Protein AF-A0AAN4W217-F1 (afdb_monomer_lite)

Radius of gyration: 18.65 Å; chains: 1; bounding box: 40×23×52 Å

Structure (mmCIF, N/CA/C/O backbone):
data_AF-A0AAN4W217-F1
#
_entry.id   AF-A0AAN4W217-F1
#
loop_
_atom_site.group_PDB
_atom_site.id
_atom_site.type_symbol
_atom_site.label_atom_id
_atom_site.label_alt_id
_atom_site.label_comp_id
_atom_site.label_asym_id
_atom_site.label_entity_id
_atom_site.label_seq_id
_atom_site.pdbx_PDB_ins_code
_atom_site.Cartn_x
_atom_site.Cartn_y
_atom_site.Cartn_z
_atom_site.occupancy
_atom_site.B_iso_or_equiv
_atom_site.auth_seq_id
_atom_site.auth_comp_id
_atom_site.auth_asym_id
_atom_site.auth_atom_id
_atom_site.pdbx_PDB_model_num
ATOM 1 N N . MET A 1 1 ? -9.077 11.132 24.573 1.00 48.69 1 MET A N 1
ATOM 2 C CA . MET A 1 1 ? -10.196 10.255 24.169 1.00 48.69 1 MET A CA 1
ATOM 3 C C . MET A 1 1 ? -10.953 10.961 23.058 1.00 48.69 1 MET A C 1
ATOM 5 O O . MET A 1 1 ? -10.995 12.185 23.093 1.00 48.69 1 MET A O 1
ATOM 9 N N . SER A 1 2 ? -11.462 10.245 22.054 1.00 48.19 2 SER A N 1
ATOM 10 C CA . SER A 1 2 ? -12.440 10.826 21.124 1.00 48.19 2 SER A CA 1
ATOM 11 C C . SER A 1 2 ? -13.697 11.147 21.938 1.00 48.19 2 SER A C 1
ATOM 13 O O . SER A 1 2 ? -14.238 10.273 22.602 1.00 48.19 2 SER A O 1
ATOM 15 N N . TYR A 1 3 ? -14.087 12.420 21.996 1.00 52.19 3 TYR A N 1
ATOM 16 C CA . TYR A 1 3 ? -15.161 12.908 22.875 1.00 52.19 3 TYR A CA 1
ATOM 17 C C . TYR A 1 3 ? -16.565 12.704 22.285 1.00 52.19 3 TYR A C 1
ATOM 19 O O . TYR A 1 3 ? -17.532 13.222 22.836 1.00 52.19 3 TYR A O 1
ATOM 27 N N . LEU A 1 4 ? -16.683 12.005 21.148 1.00 60.50 4 LEU A N 1
ATOM 28 C CA . LEU A 1 4 ? -17.959 11.879 20.448 1.00 60.50 4 LEU A CA 1
ATOM 29 C C . LEU A 1 4 ? -18.797 10.670 20.886 1.00 60.50 4 LEU A C 1
ATOM 31 O O . LEU A 1 4 ? -19.993 10.711 20.624 1.00 60.50 4 LEU A O 1
ATOM 35 N N . ASN A 1 5 ? -18.224 9.642 21.537 1.00 65.62 5 ASN A N 1
ATOM 36 C CA . ASN A 1 5 ? -18.921 8.388 21.894 1.00 65.62 5 ASN A CA 1
ATOM 37 C C . ASN A 1 5 ? -19.827 7.875 20.758 1.00 65.62 5 ASN A C 1
ATOM 39 O O . ASN A 1 5 ? -20.953 7.437 20.988 1.00 65.62 5 ASN A O 1
ATOM 43 N N . ASP A 1 6 ? -19.354 7.985 19.512 1.00 76.69 6 ASP A N 1
ATOM 44 C CA . ASP A 1 6 ? -20.195 7.747 18.349 1.00 76.69 6 ASP A CA 1
ATOM 45 C C . ASP A 1 6 ? -19.561 6.775 17.343 1.00 76.69 6 ASP A C 1
ATOM 47 O O . ASP A 1 6 ? -18.452 7.035 16.853 1.00 76.69 6 ASP A O 1
ATOM 51 N N . PRO A 1 7 ? -20.261 5.688 16.956 1.00 78.25 7 PRO A N 1
ATOM 52 C CA . PRO A 1 7 ? -19.773 4.724 15.970 1.00 78.25 7 PRO A CA 1
ATOM 53 C C . PRO A 1 7 ? -19.405 5.327 14.601 1.00 78.25 7 PRO A C 1
ATOM 55 O O . PRO A 1 7 ? -18.633 4.712 13.862 1.00 78.25 7 PRO A O 1
ATOM 58 N N . ARG A 1 8 ? -19.863 6.538 14.235 1.00 83.06 8 ARG A N 1
ATOM 59 C CA . ARG A 1 8 ? -19.400 7.206 12.987 1.00 83.06 8 ARG A CA 1
ATOM 60 C C . ARG A 1 8 ? -17.889 7.449 12.945 1.00 83.06 8 ARG A C 1
ATOM 62 O O . ARG A 1 8 ? -17.328 7.486 11.848 1.00 83.06 8 ARG A O 1
ATOM 69 N N . VAL A 1 9 ? -17.212 7.580 14.088 1.00 83.38 9 VAL A N 1
ATOM 70 C CA . VAL A 1 9 ? -15.747 7.763 14.134 1.00 83.38 9 VAL A CA 1
ATOM 71 C C . VAL A 1 9 ? -15.025 6.505 13.630 1.00 83.38 9 VAL A C 1
ATOM 73 O O . VAL A 1 9 ? -14.030 6.594 12.900 1.00 83.38 9 VAL A O 1
ATOM 76 N N . PHE A 1 10 ? -15.576 5.324 13.924 1.00 84.81 10 PHE A N 1
ATOM 77 C CA . PHE A 1 10 ? -15.072 4.057 13.399 1.00 84.81 10 PHE A CA 1
ATOM 78 C C . PHE A 1 10 ? -15.219 3.984 11.869 1.00 84.81 10 PHE A C 1
ATOM 80 O O . PHE A 1 10 ? -14.233 3.763 1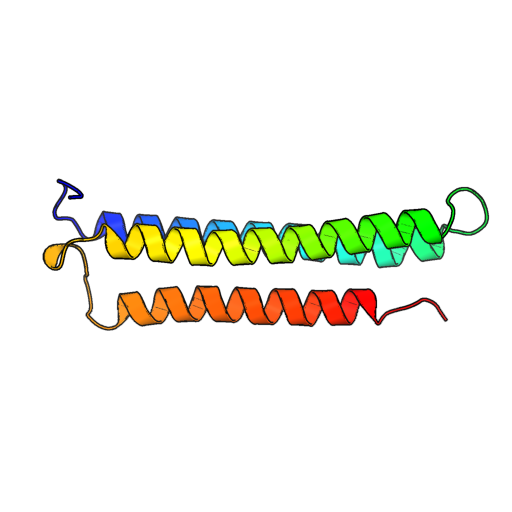1.166 1.00 84.81 10 PHE A O 1
ATOM 87 N N . PHE A 1 11 ? -16.410 4.273 11.335 1.00 85.50 11 P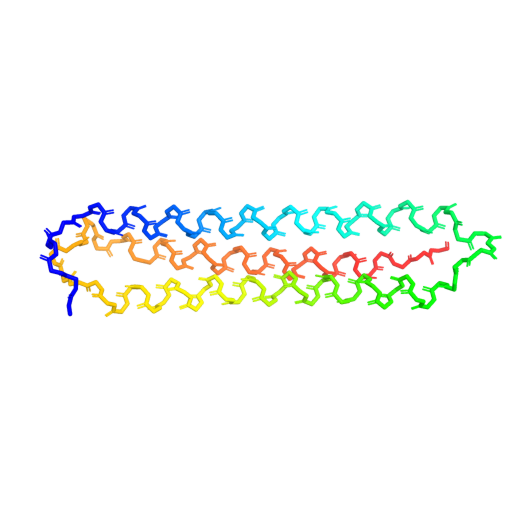HE A N 1
ATOM 88 C CA . PHE A 1 11 ? -16.653 4.282 9.883 1.00 85.50 11 PHE A CA 1
ATOM 89 C C . PHE A 1 11 ? -15.861 5.368 9.138 1.00 85.50 11 PHE A C 1
ATOM 91 O O . PHE A 1 11 ? -15.524 5.222 7.962 1.00 85.50 11 PHE A O 1
ATOM 98 N N . ALA A 1 12 ? -15.537 6.482 9.797 1.00 89.31 12 ALA A N 1
ATOM 99 C CA . ALA A 1 12 ? -14.615 7.468 9.243 1.00 89.31 12 ALA A CA 1
ATOM 100 C C . ALA A 1 12 ? -13.207 6.878 9.078 1.00 89.31 12 ALA A C 1
ATOM 102 O O . ALA A 1 12 ? -12.613 7.019 8.010 1.00 89.31 12 ALA A O 1
ATOM 103 N N . THR A 1 13 ? -12.713 6.157 10.089 1.00 88.88 13 THR A N 1
ATOM 104 C CA . THR A 1 13 ? -11.418 5.461 10.020 1.00 88.88 13 THR A CA 1
ATOM 105 C C . THR A 1 13 ? -11.399 4.425 8.892 1.00 88.88 13 THR A C 1
ATOM 107 O O . THR A 1 13 ? -10.446 4.387 8.115 1.00 88.88 13 THR A O 1
ATOM 110 N N . GLU A 1 14 ? -12.474 3.654 8.721 1.00 91.00 14 GLU A N 1
ATOM 111 C CA . GLU A 1 14 ? -12.603 2.684 7.625 1.00 91.00 14 GLU A CA 1
ATOM 112 C C . GLU A 1 14 ? -12.483 3.338 6.246 1.00 91.00 14 GLU A C 1
ATOM 114 O O . GLU A 1 14 ? -11.721 2.884 5.393 1.00 91.00 14 GLU A O 1
ATOM 119 N N . ARG A 1 15 ? -13.166 4.466 6.036 1.00 93.00 15 ARG A N 1
ATOM 120 C CA . ARG A 1 15 ? -13.056 5.219 4.781 1.00 93.00 15 ARG A CA 1
ATOM 121 C C . ARG A 1 15 ? -11.645 5.738 4.539 1.00 93.00 15 ARG A C 1
ATOM 123 O O . ARG A 1 15 ? -11.213 5.753 3.390 1.00 93.00 15 ARG A O 1
ATOM 130 N N . THR A 1 16 ? -10.923 6.138 5.590 1.00 93.94 16 THR A N 1
ATOM 131 C CA . THR A 1 16 ? -9.516 6.531 5.428 1.00 93.94 16 THR A CA 1
ATOM 132 C C . THR A 1 16 ? -8.647 5.354 4.997 1.00 93.94 16 THR A C 1
ATOM 134 O O . THR A 1 16 ? -7.880 5.521 4.058 1.00 93.94 16 THR A O 1
ATOM 137 N N . LEU A 1 17 ? -8.825 4.157 5.575 1.00 92.31 17 LEU A N 1
ATOM 138 C CA . LEU A 1 17 ? -8.134 2.940 5.121 1.00 92.31 17 LEU A CA 1
ATOM 139 C C . LEU A 1 17 ? -8.406 2.666 3.637 1.00 92.31 17 LEU A C 1
ATOM 141 O O . LEU A 1 17 ? -7.480 2.473 2.858 1.00 92.31 17 LEU A O 1
ATOM 145 N N . LEU A 1 18 ? -9.675 2.669 3.228 1.00 93.31 18 LEU A N 1
ATOM 146 C CA . LEU A 1 18 ? -10.044 2.386 1.839 1.00 93.31 18 LEU A CA 1
ATOM 147 C C . LEU A 1 18 ? -9.504 3.445 0.866 1.00 93.31 18 LEU A C 1
ATOM 149 O O . LEU A 1 18 ? -9.199 3.130 -0.285 1.00 93.31 18 LEU A O 1
ATOM 153 N N . ALA A 1 19 ? -9.370 4.695 1.316 1.00 95.75 19 ALA A N 1
ATOM 154 C CA . ALA A 1 19 ? -8.724 5.746 0.541 1.00 95.75 19 ALA A CA 1
ATOM 155 C C . ALA A 1 19 ? -7.220 5.477 0.362 1.00 95.75 19 ALA A C 1
ATOM 157 O O . ALA A 1 19 ? -6.739 5.600 -0.763 1.00 95.75 19 ALA A O 1
ATOM 158 N N . TRP A 1 20 ? -6.514 5.041 1.414 1.00 95.06 20 TRP A N 1
ATOM 159 C CA . TRP A 1 20 ? -5.109 4.621 1.323 1.00 95.06 20 TRP A CA 1
ATOM 160 C C . TRP A 1 20 ? -4.911 3.485 0.321 1.00 95.06 20 TRP A C 1
ATOM 162 O O . TRP A 1 20 ? -4.118 3.624 -0.610 1.00 95.06 20 TRP A O 1
ATOM 172 N N . ILE A 1 21 ? -5.716 2.420 0.426 1.00 94.19 21 ILE A N 1
ATOM 173 C CA . ILE A 1 21 ? -5.662 1.284 -0.509 1.00 94.19 21 ILE A CA 1
ATOM 174 C C . ILE A 1 21 ? -5.857 1.767 -1.949 1.00 94.19 21 ILE A C 1
ATOM 176 O O . ILE A 1 21 ? -5.105 1.393 -2.846 1.00 94.19 21 ILE A O 1
ATOM 180 N N . ARG A 1 22 ? -6.840 2.643 -2.189 1.00 95.19 22 ARG A N 1
ATOM 181 C CA . ARG A 1 22 ? -7.089 3.189 -3.529 1.00 95.19 22 ARG A CA 1
ATOM 182 C C . ARG A 1 22 ? -5.874 3.938 -4.076 1.00 95.19 22 ARG A C 1
ATOM 184 O O . ARG A 1 22 ? -5.547 3.773 -5.248 1.00 95.19 22 ARG A O 1
ATOM 191 N N . THR A 1 23 ? -5.225 4.764 -3.255 1.00 95.19 23 THR A N 1
ATOM 192 C CA . THR A 1 23 ? -4.033 5.510 -3.682 1.00 95.19 23 THR A CA 1
ATOM 193 C C . THR A 1 23 ? -2.840 4.596 -3.936 1.00 95.19 23 THR A C 1
ATOM 195 O O . THR A 1 23 ? -2.151 4.779 -4.933 1.00 95.19 23 THR A O 1
ATOM 198 N N . GLU A 1 24 ? -2.636 3.579 -3.097 1.00 94.31 24 GLU A N 1
ATOM 199 C CA . GLU A 1 24 ? -1.562 2.592 -3.256 1.00 94.31 24 GLU A CA 1
ATOM 200 C C . GLU A 1 24 ? -1.707 1.837 -4.582 1.00 94.31 24 GLU A C 1
ATOM 202 O O . GLU A 1 24 ? -0.766 1.790 -5.371 1.00 94.31 24 GLU A O 1
ATOM 207 N N . VAL A 1 25 ? -2.913 1.336 -4.873 1.00 93.56 25 VAL A N 1
ATOM 208 C CA . VAL A 1 25 ? -3.213 0.605 -6.114 1.00 93.56 25 VAL A CA 1
ATOM 209 C C . VAL A 1 25 ? -3.076 1.502 -7.347 1.00 93.56 25 VAL A C 1
ATOM 211 O O . VAL A 1 25 ? -2.575 1.053 -8.376 1.00 93.56 25 VAL A O 1
ATOM 214 N N . ALA A 1 26 ? -3.480 2.774 -7.260 1.00 95.56 26 ALA A N 1
ATOM 215 C CA . ALA A 1 26 ? -3.328 3.717 -8.368 1.00 95.56 26 ALA A CA 1
ATOM 216 C C . ALA A 1 26 ? -1.851 3.983 -8.699 1.00 95.56 26 ALA A C 1
ATOM 218 O O . ALA A 1 26 ? -1.470 3.948 -9.870 1.00 95.56 26 ALA A O 1
ATOM 219 N N . VAL A 1 27 ? -1.012 4.203 -7.679 1.00 94.69 27 VAL A N 1
ATOM 220 C CA . VAL A 1 27 ? 0.434 4.389 -7.873 1.00 94.69 27 VAL A CA 1
ATOM 221 C C . VAL A 1 27 ? 1.067 3.110 -8.419 1.00 94.69 27 VAL A C 1
ATOM 223 O O . VAL A 1 27 ? 1.836 3.174 -9.371 1.00 94.69 27 VAL A O 1
ATOM 226 N N . LEU A 1 28 ? 0.698 1.943 -7.889 1.00 94.19 28 LEU A N 1
ATOM 227 C CA . LEU A 1 28 ? 1.224 0.656 -8.341 1.00 94.19 28 LEU A CA 1
ATOM 228 C C . LEU A 1 28 ? 0.864 0.350 -9.803 1.00 94.19 28 LEU A C 1
ATOM 230 O O . LEU A 1 28 ? 1.715 -0.084 -10.580 1.00 94.19 28 LEU A O 1
ATOM 234 N N . GLY A 1 29 ? -0.379 0.635 -10.200 1.00 93.19 29 GLY A N 1
ATOM 235 C CA . GLY A 1 29 ? -0.816 0.537 -11.591 1.00 93.19 29 GLY A CA 1
ATOM 236 C C . GLY A 1 29 ? -0.037 1.480 -12.509 1.00 93.19 29 GLY A C 1
ATOM 237 O O . GLY A 1 29 ? 0.344 1.092 -13.611 1.00 93.19 29 GLY A O 1
ATOM 238 N N . PHE A 1 30 ? 0.271 2.693 -12.043 1.00 92.81 30 PHE A N 1
ATOM 239 C CA . PHE A 1 30 ? 1.098 3.635 -12.793 1.00 92.81 30 PHE A CA 1
ATOM 240 C C . PHE A 1 30 ? 2.540 3.135 -12.962 1.00 92.81 30 PHE A C 1
ATOM 242 O O . PHE A 1 30 ? 3.074 3.200 -14.066 1.00 92.81 30 PHE A O 1
ATOM 249 N N . THR A 1 31 ? 3.143 2.551 -11.921 1.00 92.00 31 THR A N 1
ATOM 250 C CA . THR A 1 31 ? 4.469 1.915 -12.002 1.00 92.00 31 THR A CA 1
ATOM 251 C C . THR A 1 31 ? 4.506 0.812 -13.059 1.00 92.00 31 THR A C 1
ATOM 253 O O . THR A 1 31 ? 5.443 0.751 -13.855 1.00 92.00 31 THR A O 1
ATOM 256 N N . PHE A 1 32 ? 3.469 -0.030 -13.113 1.00 91.12 32 PHE A N 1
ATOM 257 C CA . PHE A 1 32 ? 3.343 -1.071 -14.134 1.00 91.12 32 PHE A CA 1
ATOM 258 C C . PHE A 1 32 ? 3.256 -0.486 -15.551 1.00 91.12 32 PHE A C 1
ATOM 260 O O . PHE 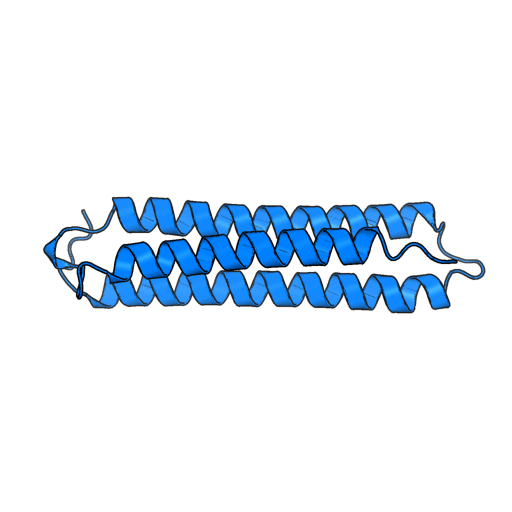A 1 32 ? 3.956 -0.942 -16.455 1.00 91.12 32 PHE A O 1
ATOM 267 N N . VAL A 1 33 ? 2.432 0.549 -15.743 1.00 90.50 33 VAL A N 1
ATOM 268 C CA . VAL A 1 33 ? 2.282 1.240 -17.033 1.00 90.50 33 VAL A CA 1
ATOM 269 C C . VAL A 1 33 ? 3.608 1.862 -17.472 1.00 90.50 33 VAL A C 1
ATOM 271 O O . VAL A 1 33 ? 4.021 1.647 -18.610 1.00 90.50 33 VAL A O 1
ATOM 274 N N . ILE A 1 34 ? 4.309 2.565 -16.572 1.00 88.38 34 ILE A N 1
ATOM 275 C CA . ILE A 1 34 ? 5.637 3.121 -16.860 1.00 88.38 34 ILE A CA 1
ATOM 276 C C . ILE A 1 34 ? 6.584 2.007 -17.289 1.00 88.38 34 ILE A C 1
ATOM 278 O O . ILE A 1 34 ? 7.210 2.133 -18.333 1.00 88.38 34 ILE A O 1
ATOM 282 N N . LYS A 1 35 ? 6.675 0.908 -16.529 1.00 87.00 35 LYS A N 1
ATOM 283 C CA . LYS A 1 35 ? 7.592 -0.188 -16.857 1.00 87.00 35 LYS A CA 1
ATOM 284 C C . LYS A 1 35 ? 7.312 -0.780 -18.238 1.00 87.00 35 LYS A C 1
ATOM 286 O O . LYS A 1 35 ? 8.248 -0.999 -19.001 1.00 87.00 35 LYS A O 1
ATOM 291 N N . LYS A 1 36 ? 6.037 -1.006 -18.565 1.00 84.06 36 LYS A N 1
ATOM 292 C CA . LYS A 1 36 ? 5.628 -1.587 -19.846 1.00 84.06 36 LYS A CA 1
ATOM 293 C C . LYS A 1 36 ? 6.016 -0.696 -21.030 1.00 84.06 36 LYS A C 1
ATOM 295 O O . LYS A 1 36 ? 6.654 -1.173 -21.956 1.00 84.06 36 LYS A O 1
ATOM 300 N N . PHE A 1 37 ? 5.671 0.589 -20.984 1.00 82.75 37 PHE A N 1
ATOM 301 C CA . PHE A 1 37 ? 5.885 1.488 -22.124 1.00 82.75 37 PHE A CA 1
ATOM 302 C C . PHE A 1 37 ? 7.293 2.092 -22.182 1.00 82.75 37 PHE A C 1
ATOM 304 O O . PHE A 1 37 ? 7.775 2.411 -23.263 1.00 82.75 37 PHE A O 1
ATOM 311 N N . ALA A 1 38 ? 7.975 2.257 -21.045 1.00 77.50 38 ALA A N 1
ATOM 312 C CA . ALA A 1 38 ? 9.314 2.842 -21.023 1.00 77.50 38 ALA A CA 1
ATOM 313 C C . ALA A 1 38 ? 10.380 1.896 -21.591 1.00 77.50 38 ALA A C 1
ATOM 315 O O . ALA A 1 38 ? 11.341 2.373 -22.186 1.00 77.50 38 ALA A O 1
ATOM 316 N N . LEU A 1 39 ? 10.200 0.577 -21.445 1.00 69.50 39 LEU A N 1
ATOM 317 C CA . LEU A 1 39 ? 11.082 -0.422 -22.056 1.00 69.50 39 LEU A CA 1
ATOM 318 C C . LEU A 1 39 ? 10.880 -0.518 -23.573 1.00 69.50 39 LEU A C 1
ATOM 320 O O . LEU A 1 39 ? 11.858 -0.615 -24.303 1.00 69.50 39 LEU A O 1
ATOM 324 N N . GLU A 1 40 ? 9.640 -0.395 -24.054 1.00 69.75 40 GLU A N 1
ATOM 325 C CA . GLU A 1 40 ? 9.329 -0.363 -25.494 1.00 69.75 40 GLU A CA 1
ATOM 326 C C . GLU A 1 40 ? 9.934 0.865 -26.211 1.00 69.75 40 GLU A C 1
ATOM 328 O O . GLU A 1 40 ? 10.158 0.823 -27.417 1.00 69.75 40 GLU A O 1
ATOM 333 N N . LEU A 1 41 ? 10.213 1.955 -25.484 1.00 67.81 41 LEU A N 1
ATOM 334 C CA . LEU A 1 41 ? 10.763 3.212 -26.017 1.00 67.81 41 LEU A CA 1
ATOM 335 C C . LEU A 1 41 ? 12.266 3.411 -25.744 1.00 67.81 41 LEU A C 1
ATOM 337 O O . LEU A 1 41 ? 12.818 4.448 -26.118 1.00 67.81 41 LEU A O 1
ATOM 341 N N . ALA A 1 42 ? 12.933 2.464 -25.076 1.00 65.69 42 ALA A N 1
ATOM 342 C CA . ALA A 1 42 ? 14.304 2.614 -24.575 1.00 65.69 42 ALA A CA 1
ATOM 343 C C . ALA A 1 42 ? 15.405 2.568 -25.660 1.00 65.69 42 ALA A C 1
ATOM 345 O O . ALA A 1 42 ? 16.589 2.538 -25.331 1.00 65.69 42 ALA A O 1
ATOM 346 N N . ASP A 1 43 ? 15.047 2.646 -26.942 1.00 61.34 43 ASP A N 1
ATOM 347 C CA . ASP A 1 43 ? 15.940 2.486 -28.099 1.00 61.34 43 ASP A CA 1
ATOM 348 C C . ASP A 1 43 ? 16.935 3.651 -28.341 1.00 61.34 43 ASP A C 1
ATOM 350 O O . ASP A 1 43 ? 17.552 3.734 -29.402 1.00 61.34 43 ASP A O 1
ATOM 354 N N . GLY A 1 44 ? 17.158 4.559 -27.376 1.00 59.53 44 GLY A N 1
ATOM 355 C CA . GLY A 1 44 ? 18.283 5.503 -27.509 1.00 59.53 44 GLY A CA 1
ATOM 356 C C . GLY A 1 44 ? 18.329 6.770 -26.650 1.00 59.53 44 GLY A C 1
ATOM 357 O O . GLY A 1 44 ? 19.348 7.455 -26.695 1.00 59.53 44 GLY A O 1
ATOM 358 N N . ALA A 1 45 ? 17.294 7.123 -25.874 1.00 58.88 45 ALA A N 1
ATOM 359 C CA . ALA A 1 45 ? 17.251 8.425 -25.175 1.00 58.88 45 ALA A CA 1
ATOM 360 C C . ALA A 1 45 ? 17.350 8.365 -23.637 1.00 58.88 45 ALA A C 1
ATOM 362 O O . ALA A 1 45 ? 17.854 9.306 -23.024 1.00 58.88 45 ALA A O 1
ATOM 363 N N . LEU A 1 46 ? 16.894 7.281 -23.000 1.00 63.47 46 LEU A N 1
ATOM 364 C CA . LEU A 1 46 ? 17.017 7.079 -21.553 1.00 63.47 46 LEU A CA 1
ATOM 365 C C . LEU A 1 46 ? 17.875 5.850 -21.265 1.00 63.47 46 LEU A C 1
ATOM 367 O O . LEU A 1 46 ? 17.659 4.787 -21.837 1.00 63.47 46 LEU A O 1
ATOM 371 N N . SER A 1 47 ? 18.818 5.992 -20.334 1.00 76.81 47 SER A N 1
ATOM 372 C CA . SER A 1 47 ? 19.552 4.846 -19.806 1.00 76.81 47 SER A CA 1
ATOM 373 C C . SER A 1 47 ? 18.570 3.882 -19.138 1.00 76.81 47 SER A C 1
ATOM 375 O O . SER A 1 47 ? 17.815 4.282 -18.253 1.00 76.81 47 SER A O 1
ATOM 377 N N . VAL A 1 48 ? 18.601 2.606 -19.521 1.00 77.25 48 VAL A N 1
ATOM 378 C CA . VAL A 1 48 ? 17.793 1.543 -18.895 1.00 77.25 48 VAL A CA 1
ATOM 379 C C . VAL A 1 48 ? 17.961 1.560 -17.367 1.00 77.25 48 VAL A C 1
ATOM 381 O O . VAL A 1 48 ? 16.989 1.419 -16.628 1.00 77.25 48 VAL A O 1
ATOM 384 N N . ALA A 1 49 ? 19.166 1.883 -16.886 1.00 80.44 49 ALA A N 1
ATOM 385 C CA . ALA A 1 49 ? 19.467 1.998 -15.463 1.00 80.44 49 ALA A CA 1
ATOM 386 C C . ALA A 1 49 ? 18.673 3.107 -14.742 1.00 80.44 49 ALA A C 1
ATOM 388 O O . ALA A 1 49 ? 18.297 2.934 -13.582 1.00 80.44 49 ALA A O 1
ATOM 389 N N . SER A 1 50 ? 18.398 4.249 -15.389 1.00 83.69 50 SER A N 1
ATOM 390 C CA . SER A 1 50 ? 17.617 5.319 -14.750 1.00 83.69 50 SER A CA 1
ATOM 391 C C . SER A 1 50 ? 16.129 4.977 -14.685 1.00 83.69 50 SER A C 1
ATOM 393 O O . SER A 1 50 ? 15.476 5.305 -13.695 1.00 83.69 50 SER A O 1
ATOM 395 N N . LEU A 1 51 ? 15.600 4.268 -15.686 1.00 83.81 51 LEU A N 1
ATOM 396 C CA . LEU A 1 51 ? 14.228 3.754 -15.673 1.00 83.81 51 LEU A CA 1
ATOM 397 C C . LEU A 1 51 ? 14.025 2.704 -14.580 1.00 83.81 51 LEU A C 1
ATOM 399 O O . LEU A 1 51 ? 13.057 2.791 -13.823 1.00 83.81 51 LEU A O 1
ATOM 403 N N . GLU A 1 52 ? 14.952 1.755 -14.447 1.00 85.12 52 GLU A N 1
ATOM 404 C CA . GLU A 1 52 ? 14.913 0.767 -13.368 1.00 85.12 52 GLU A CA 1
ATOM 405 C C . GLU A 1 52 ? 14.961 1.435 -11.994 1.00 85.12 52 GLU A C 1
ATOM 407 O O . GLU A 1 52 ? 14.170 1.085 -11.118 1.00 85.12 52 GLU A O 1
ATOM 412 N N . PHE A 1 53 ? 15.814 2.449 -11.814 1.00 87.81 53 PHE A N 1
ATOM 413 C CA . PHE A 1 53 ? 15.871 3.209 -10.567 1.00 87.81 53 PHE A CA 1
ATOM 414 C C . PHE A 1 53 ? 14.530 3.880 -10.227 1.00 87.81 53 PHE A C 1
ATOM 416 O O . PHE A 1 53 ? 14.078 3.808 -9.083 1.00 87.81 53 PHE A O 1
ATOM 423 N N . ILE A 1 54 ? 13.857 4.489 -11.211 1.00 89.44 54 ILE A N 1
ATOM 424 C CA . ILE A 1 54 ? 12.531 5.103 -11.022 1.00 89.44 54 ILE A CA 1
ATOM 425 C C . ILE A 1 54 ? 11.493 4.047 -10.624 1.00 89.44 54 ILE A C 1
ATOM 427 O O . ILE A 1 54 ? 10.712 4.276 -9.702 1.00 89.44 54 ILE A O 1
ATOM 431 N N . ILE A 1 55 ? 11.492 2.882 -11.277 1.00 90.38 55 ILE A N 1
ATOM 432 C CA . ILE A 1 55 ? 10.563 1.785 -10.967 1.00 90.38 55 ILE A CA 1
ATOM 433 C C . ILE A 1 55 ? 10.792 1.268 -9.543 1.00 90.38 55 ILE A C 1
ATOM 435 O O . ILE A 1 55 ? 9.835 1.131 -8.782 1.00 90.38 55 ILE A O 1
ATOM 439 N N . TRP A 1 56 ? 12.049 1.042 -9.152 1.00 90.81 56 TRP A N 1
ATOM 440 C CA . TRP A 1 56 ? 12.408 0.654 -7.786 1.00 90.81 56 TRP A CA 1
ATOM 441 C C . TRP A 1 56 ? 11.944 1.688 -6.759 1.00 90.81 56 TRP A C 1
ATOM 443 O O . TRP A 1 56 ? 11.357 1.319 -5.741 1.00 90.81 56 TRP A O 1
ATOM 453 N N . PHE A 1 57 ? 12.154 2.977 -7.038 1.00 92.81 57 PHE A N 1
ATOM 454 C CA . PHE A 1 57 ? 11.711 4.065 -6.171 1.00 92.81 57 PHE A CA 1
ATOM 455 C C . PHE A 1 57 ? 10.184 4.105 -6.024 1.00 92.81 57 PHE A C 1
ATOM 457 O O . PHE A 1 57 ? 9.677 4.260 -4.913 1.00 92.81 57 PHE A O 1
ATOM 464 N N . LEU A 1 58 ? 9.440 3.909 -7.115 1.00 93.44 58 LEU A N 1
ATOM 465 C CA . LEU A 1 58 ? 7.979 3.867 -7.088 1.00 93.44 58 LEU A CA 1
ATOM 466 C C . LEU A 1 58 ? 7.448 2.637 -6.338 1.00 93.44 58 LEU A C 1
ATOM 468 O O . LEU A 1 58 ? 6.562 2.789 -5.497 1.00 93.44 58 LEU A O 1
ATOM 472 N N . CYS A 1 59 ? 8.007 1.444 -6.569 1.00 92.75 59 CYS A N 1
ATOM 473 C CA . CYS A 1 59 ? 7.658 0.235 -5.814 1.00 92.75 59 CYS A CA 1
ATOM 474 C C . CYS A 1 59 ? 7.924 0.425 -4.313 1.00 92.75 59 CYS A C 1
ATOM 476 O O . CYS A 1 59 ? 7.044 0.178 -3.486 1.00 92.75 59 CYS A O 1
ATOM 478 N N . LEU A 1 60 ? 9.099 0.948 -3.950 1.00 94.00 60 LEU A N 1
ATOM 479 C CA . LEU A 1 60 ? 9.433 1.270 -2.562 1.00 94.00 60 LEU A CA 1
ATOM 480 C C . LEU A 1 60 ? 8.431 2.277 -1.978 1.00 94.00 60 LEU A C 1
ATOM 482 O O . LEU A 1 60 ? 7.928 2.070 -0.874 1.00 94.00 60 LEU A O 1
ATOM 486 N N . GLY A 1 61 ? 8.073 3.313 -2.739 1.00 93.50 61 GLY A N 1
ATOM 487 C CA . GLY A 1 61 ? 7.046 4.286 -2.373 1.00 93.50 61 GLY A CA 1
ATOM 488 C C . GLY A 1 61 ? 5.686 3.642 -2.089 1.00 93.50 61 GLY A C 1
ATOM 489 O O . GLY A 1 61 ? 5.081 3.939 -1.061 1.00 93.50 61 GLY A O 1
ATOM 490 N N . THR A 1 62 ? 5.223 2.714 -2.934 1.00 93.56 62 THR A N 1
ATOM 491 C CA . THR A 1 62 ? 3.957 1.991 -2.704 1.00 93.56 62 THR A CA 1
ATOM 492 C C . THR A 1 62 ? 3.997 1.118 -1.450 1.00 93.56 62 THR A C 1
ATOM 494 O O . THR A 1 62 ? 3.053 1.141 -0.661 1.00 93.56 62 THR A O 1
ATOM 497 N N . CYS A 1 63 ? 5.110 0.419 -1.202 1.00 92.62 63 CYS A N 1
ATOM 498 C CA . CYS A 1 63 ? 5.304 -0.367 0.016 1.00 92.62 63 CYS A CA 1
ATOM 499 C C . CYS A 1 63 ? 5.299 0.517 1.272 1.00 92.62 63 CYS A C 1
ATOM 501 O O . CYS A 1 63 ? 4.682 0.155 2.275 1.00 92.62 63 CYS A O 1
ATOM 503 N N . LEU A 1 64 ? 5.938 1.692 1.215 1.00 93.69 64 LEU A N 1
ATOM 504 C CA . LEU A 1 64 ? 5.915 2.660 2.312 1.00 93.69 64 LEU A CA 1
ATOM 505 C C . LEU A 1 64 ? 4.505 3.198 2.562 1.00 93.69 64 LEU A C 1
ATOM 507 O O . LEU A 1 64 ? 4.070 3.201 3.710 1.00 93.69 64 LEU A O 1
ATOM 511 N N . LEU A 1 65 ? 3.771 3.607 1.521 1.00 93.31 65 LEU A N 1
ATOM 512 C CA . LEU A 1 65 ? 2.382 4.069 1.659 1.00 93.31 65 LEU A CA 1
ATOM 513 C C . LEU A 1 65 ? 1.503 2.998 2.321 1.00 93.31 65 LEU A C 1
ATOM 515 O O . LEU A 1 65 ? 0.772 3.304 3.262 1.00 93.31 65 LEU A O 1
ATOM 519 N N . SER A 1 66 ? 1.666 1.738 1.914 1.00 91.44 66 SER A N 1
ATOM 520 C CA . SER A 1 66 ? 0.940 0.610 2.500 1.00 91.44 66 SER A CA 1
ATOM 521 C C . SER A 1 66 ? 1.296 0.361 3.966 1.00 91.44 66 SER A C 1
ATOM 523 O O . SER A 1 66 ? 0.422 0.112 4.800 1.00 91.44 66 SER A O 1
ATOM 525 N N . LEU A 1 67 ? 2.569 0.523 4.336 1.00 92.44 67 LEU A N 1
ATOM 526 C CA . LEU A 1 67 ? 2.989 0.457 5.734 1.00 92.44 67 LEU A CA 1
ATOM 527 C C . LEU A 1 67 ? 2.391 1.607 6.562 1.00 92.44 67 LEU A C 1
ATOM 529 O O . LEU A 1 67 ? 1.900 1.382 7.671 1.00 92.44 67 LEU A O 1
ATOM 533 N N . LEU A 1 68 ? 2.390 2.831 6.023 1.00 92.75 68 LEU A N 1
ATOM 534 C CA . LEU A 1 68 ? 1.792 4.002 6.669 1.00 92.75 68 LEU A CA 1
ATOM 535 C C . LEU A 1 68 ? 0.286 3.820 6.892 1.00 92.75 68 LEU A C 1
ATOM 537 O O . LEU A 1 68 ? -0.210 4.182 7.959 1.00 92.75 68 LEU A O 1
ATOM 541 N N . SER A 1 69 ? -0.422 3.215 5.939 1.00 91.31 69 SER A N 1
ATOM 542 C CA . SER A 1 69 ? -1.844 2.878 6.055 1.00 91.31 69 SER A CA 1
ATOM 543 C C . SER A 1 69 ? -2.121 1.975 7.266 1.00 91.31 69 SER A C 1
ATOM 545 O O . SER A 1 69 ? -2.963 2.294 8.115 1.00 91.31 69 SER A O 1
ATOM 547 N N . VAL A 1 70 ? -1.332 0.905 7.435 1.00 91.12 70 VAL A N 1
ATOM 548 C CA . VAL A 1 70 ? -1.432 -0.004 8.593 1.00 91.12 70 VAL A CA 1
ATOM 549 C C . VAL A 1 70 ? -1.118 0.725 9.905 1.00 91.12 70 VAL A C 1
ATOM 551 O O . VAL A 1 70 ? -1.851 0.575 10.888 1.00 91.12 70 VAL A O 1
ATOM 554 N N . ILE A 1 71 ? -0.068 1.554 9.928 1.00 91.38 71 ILE A N 1
ATOM 555 C CA . ILE A 1 71 ? 0.308 2.346 11.110 1.00 91.38 71 ILE A CA 1
ATOM 556 C C . ILE A 1 71 ? -0.810 3.327 11.486 1.00 91.38 71 ILE A C 1
ATOM 558 O O . ILE A 1 71 ? -1.166 3.423 12.664 1.00 91.38 71 ILE A O 1
ATOM 562 N N . GLN A 1 72 ? -1.395 4.029 10.511 1.00 91.19 72 GLN A N 1
ATOM 563 C CA . GLN A 1 72 ? -2.487 4.972 10.742 1.00 91.19 72 GLN A CA 1
ATOM 564 C C . GLN A 1 72 ? -3.678 4.278 11.395 1.00 91.19 72 GLN A C 1
ATOM 566 O O . GLN A 1 72 ? -4.195 4.767 12.398 1.00 91.19 72 GLN A O 1
ATOM 571 N N . ILE A 1 73 ? -4.102 3.132 10.863 1.00 88.44 73 ILE A N 1
ATOM 572 C CA . ILE A 1 73 ? -5.221 2.366 11.424 1.00 88.44 73 ILE A CA 1
ATOM 573 C C . ILE A 1 73 ? -4.908 1.913 12.829 1.00 88.44 73 ILE A C 1
ATOM 575 O O . ILE A 1 73 ? -5.745 2.057 13.712 1.00 88.44 73 ILE A O 1
ATOM 579 N N . PHE A 1 74 ? -3.702 1.413 13.070 1.00 85.31 74 PHE A N 1
ATOM 580 C CA . PHE A 1 74 ? -3.310 0.982 14.400 1.00 85.31 74 PHE A CA 1
ATOM 581 C C . PHE A 1 74 ? -3.362 2.135 15.411 1.00 85.31 74 PHE A C 1
ATOM 583 O O . PHE A 1 74 ? -3.884 1.980 16.518 1.00 85.31 74 PHE A O 1
ATOM 590 N N . PHE A 1 75 ? -2.886 3.317 15.017 1.00 85.75 75 PHE A N 1
ATOM 591 C CA . PHE A 1 75 ? -2.929 4.505 15.862 1.00 85.75 75 PHE A CA 1
ATOM 592 C C . PHE A 1 75 ? -4.362 5.011 16.078 1.00 85.75 75 PHE A C 1
ATOM 594 O O . PHE A 1 75 ? -4.720 5.380 17.197 1.00 85.75 75 PHE A O 1
ATOM 601 N N . SER A 1 76 ? -5.203 4.976 15.043 1.00 83.94 76 SER A N 1
ATOM 602 C CA . SER A 1 76 ? -6.625 5.319 15.132 1.00 83.94 76 SER A CA 1
ATOM 603 C C . SER A 1 76 ? -7.392 4.339 16.022 1.00 83.94 76 SER A C 1
ATOM 605 O O . SER A 1 76 ? -8.116 4.766 16.916 1.00 83.94 76 SER A O 1
ATOM 607 N N . LEU A 1 77 ? -7.167 3.030 15.877 1.00 82.62 77 LEU A N 1
ATOM 608 C CA . LEU A 1 77 ? -7.810 1.985 16.679 1.00 82.62 77 LEU A CA 1
ATOM 609 C C . LEU A 1 77 ? -7.423 2.046 18.162 1.00 82.62 77 LEU A C 1
ATOM 611 O O . LEU A 1 77 ? -8.246 1.702 19.012 1.00 82.62 77 LEU A O 1
ATOM 615 N N . ARG A 1 78 ? -6.199 2.494 18.481 1.00 79.75 78 ARG A N 1
ATOM 616 C CA . ARG A 1 78 ? -5.748 2.736 19.864 1.00 79.75 78 ARG A CA 1
ATOM 617 C C . ARG A 1 78 ? -6.441 3.926 20.528 1.00 79.75 78 ARG A C 1
ATOM 619 O O . ARG A 1 78 ? -6.510 3.966 21.751 1.00 79.75 78 ARG A O 1
ATOM 626 N N . LYS A 1 79 ? -6.928 4.896 19.748 1.00 80.50 79 LYS A N 1
ATOM 627 C CA . LYS A 1 79 ? -7.602 6.101 20.260 1.00 80.50 79 LYS A CA 1
ATOM 628 C C . LYS A 1 79 ? -9.105 5.916 20.493 1.00 80.50 79 LYS A C 1
ATOM 630 O O . LYS A 1 79 ? -9.692 6.758 21.173 1.00 80.50 79 LYS A O 1
ATOM 635 N N . LEU A 1 80 ? -9.700 4.852 19.944 1.00 76.12 80 LEU A N 1
ATOM 636 C CA . LEU A 1 80 ? -11.135 4.568 20.035 1.00 76.12 80 LEU A CA 1
ATOM 637 C C . LEU A 1 80 ? -11.514 3.951 21.386 1.00 76.12 80 LEU A C 1
ATOM 639 O O . LEU A 1 80 ? -10.909 2.964 21.822 1.00 76.12 80 LEU A O 1
ATOM 643 N N . GLY A 1 81 ? -12.551 4.507 22.014 1.00 69.94 81 GLY A N 1
ATOM 644 C CA . GLY A 1 81 ? -13.145 3.968 23.240 1.00 69.94 81 GLY A CA 1
ATOM 645 C C . GLY A 1 81 ? -13.963 2.687 22.992 1.00 69.94 81 GLY A C 1
ATOM 646 O O . GLY A 1 81 ? -14.317 2.400 21.847 1.00 69.94 81 GLY A O 1
ATOM 647 N N . PRO A 1 82 ? -14.291 1.895 24.034 1.00 68.06 82 PRO A N 1
ATOM 648 C CA . PRO A 1 82 ? 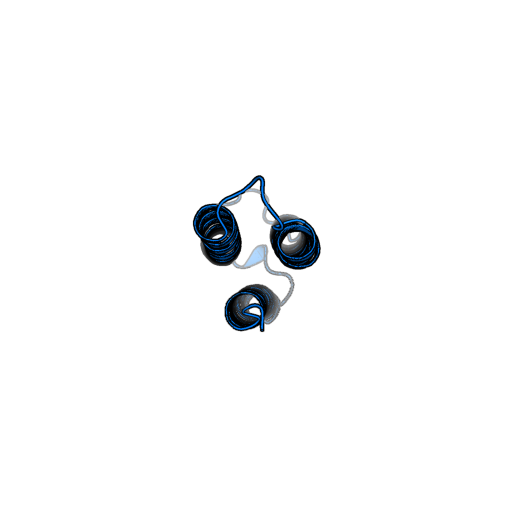-15.110 0.683 23.902 1.00 68.06 82 PRO A CA 1
ATOM 649 C C . PRO A 1 82 ? -16.508 0.943 23.320 1.00 68.06 82 PRO A C 1
ATOM 651 O O . PRO A 1 82 ? -17.051 0.077 22.641 1.00 68.06 82 PRO A O 1
ATOM 654 N N . GLU A 1 83 ? -17.061 2.132 23.567 1.00 67.62 83 GLU A N 1
ATOM 655 C CA . GLU A 1 83 ? -18.414 2.543 23.162 1.00 67.62 83 GLU A CA 1
ATOM 656 C C . GLU A 1 83 ? -18.511 2.960 21.684 1.00 67.62 83 GLU A C 1
ATOM 658 O O . GLU A 1 83 ? -19.591 2.963 21.106 1.00 67.62 83 GLU A O 1
ATOM 663 N N . GLU A 1 84 ? -17.380 3.256 21.035 1.00 68.00 84 GLU A N 1
ATOM 664 C CA . GLU A 1 84 ? -17.327 3.697 19.631 1.00 68.00 84 GLU A CA 1
ATOM 665 C C . GLU A 1 84 ? -17.239 2.517 18.641 1.00 68.00 84 GLU A C 1
ATOM 667 O O . GLU A 1 84 ? -17.130 2.716 17.429 1.00 68.00 84 GLU A O 1
ATOM 672 N N . ILE A 1 85 ? -17.247 1.274 19.139 1.00 72.31 85 ILE A N 1
ATOM 673 C CA . ILE A 1 85 ? -17.040 0.058 18.345 1.00 72.31 85 ILE A CA 1
ATOM 674 C C . ILE A 1 85 ? -18.391 -0.643 18.152 1.00 72.31 85 ILE A C 1
ATOM 676 O O . ILE A 1 85 ? -18.900 -1.233 19.105 1.00 72.31 85 ILE A O 1
ATOM 680 N N . PRO A 1 86 ? -18.957 -0.665 16.932 1.00 69.44 86 PRO A N 1
ATOM 681 C CA . PRO A 1 86 ? -20.281 -1.246 16.710 1.00 69.44 86 PRO A CA 1
ATOM 682 C C . PRO A 1 86 ? -20.305 -2.770 16.909 1.00 69.44 86 PRO A C 1
ATOM 684 O O . PRO A 1 86 ? -21.291 -3.316 17.393 1.00 69.44 86 PRO A O 1
ATOM 687 N N . THR A 1 87 ? -19.215 -3.473 16.570 1.00 74.06 87 THR A N 1
ATOM 688 C CA . THR A 1 87 ? -19.115 -4.935 16.718 1.00 74.06 87 THR A CA 1
ATOM 689 C C . THR A 1 87 ? -17.710 -5.336 17.161 1.00 74.06 87 THR A C 1
ATOM 691 O O . THR A 1 87 ? -16.724 -4.819 16.635 1.00 74.06 87 THR A O 1
ATOM 694 N N . LYS A 1 88 ? -17.577 -6.319 18.068 1.00 70.88 88 LYS A N 1
ATOM 695 C CA . LYS A 1 88 ? -16.259 -6.815 18.531 1.00 70.88 88 LYS A CA 1
ATOM 696 C C . LYS A 1 88 ? -15.339 -7.273 17.385 1.00 70.88 88 LYS A C 1
ATOM 698 O O . LYS A 1 88 ? -14.124 -7.157 17.508 1.00 70.88 88 LYS A O 1
ATOM 703 N N . TYR A 1 89 ? -15.905 -7.740 16.271 1.00 75.19 89 TYR A N 1
ATOM 704 C CA . TYR A 1 89 ? -15.157 -8.231 15.107 1.00 75.19 89 TYR A CA 1
ATOM 705 C C . TYR A 1 89 ? -14.632 -7.131 14.171 1.00 75.19 89 TYR A C 1
ATOM 707 O O . TYR A 1 89 ? -13.691 -7.372 13.415 1.00 75.19 89 TYR A O 1
ATOM 715 N N . SER A 1 90 ? -15.185 -5.915 14.225 1.00 78.81 90 SER A N 1
ATOM 716 C CA . SER A 1 90 ? -14.898 -4.874 13.229 1.00 78.81 90 SER A CA 1
ATOM 717 C C . SER A 1 90 ? -13.443 -4.384 13.275 1.00 78.81 90 SER A C 1
ATOM 719 O O . SER A 1 90 ? -12.869 -4.058 12.238 1.00 78.81 90 SER A O 1
ATOM 721 N N . LYS A 1 91 ? -12.800 -4.399 14.453 1.00 81.69 91 LYS A N 1
ATOM 722 C CA . LYS A 1 91 ? -11.375 -4.043 14.597 1.00 81.69 91 LYS A CA 1
ATOM 723 C C . LYS A 1 91 ? -10.454 -5.028 13.877 1.00 81.69 91 LYS A C 1
ATOM 725 O O . LYS A 1 91 ? -9.565 -4.608 13.139 1.00 81.69 91 LYS A O 1
ATOM 730 N N . SER A 1 92 ? -10.678 -6.326 14.086 1.00 83.94 92 SER A N 1
ATOM 731 C CA . SER A 1 92 ? -9.883 -7.382 13.454 1.00 83.94 92 SER A CA 1
ATOM 732 C C . SER A 1 92 ? -10.071 -7.380 11.943 1.00 83.94 92 SER A C 1
ATOM 734 O O . SER A 1 92 ? -9.096 -7.522 11.216 1.00 83.94 92 SER A O 1
ATOM 736 N N . PHE A 1 93 ? -11.299 -7.141 11.473 1.00 86.44 93 PHE A N 1
ATOM 737 C CA . PHE A 1 93 ? -11.588 -7.020 10.047 1.00 86.44 93 PHE A CA 1
ATOM 738 C C . PHE A 1 93 ? -10.813 -5.864 9.394 1.00 86.44 93 PHE A C 1
ATOM 740 O O . PHE A 1 93 ? -10.163 -6.061 8.373 1.00 86.44 93 PHE A O 1
ATOM 747 N N . MET A 1 94 ? -10.792 -4.680 10.016 1.00 86.75 94 MET A N 1
ATOM 748 C CA . MET A 1 94 ? -10.074 -3.517 9.477 1.00 86.75 94 MET A CA 1
ATOM 749 C C . MET A 1 94 ? -8.556 -3.743 9.394 1.00 86.75 94 MET A C 1
ATOM 751 O O . MET A 1 94 ? -7.930 -3.402 8.391 1.00 86.75 94 MET A O 1
ATOM 755 N N . LEU A 1 95 ? -7.962 -4.354 10.425 1.00 86.88 95 LEU A N 1
ATOM 756 C CA . LEU A 1 95 ? -6.541 -4.716 10.406 1.00 86.88 95 LEU A CA 1
ATOM 757 C C . LEU A 1 95 ? -6.240 -5.782 9.350 1.00 86.88 95 LEU A C 1
ATOM 759 O O . LEU A 1 95 ? -5.233 -5.682 8.655 1.00 86.88 95 LEU A O 1
ATOM 763 N N . PHE A 1 96 ? -7.120 -6.771 9.199 1.00 91.50 96 PHE A N 1
ATOM 764 C CA . PHE A 1 96 ? -6.979 -7.821 8.195 1.00 91.50 96 PHE A CA 1
ATOM 765 C C . PHE A 1 96 ? -6.971 -7.254 6.772 1.00 91.50 96 PHE A C 1
ATOM 767 O O . PHE A 1 96 ? -6.097 -7.604 5.984 1.00 91.50 96 PHE A O 1
ATOM 774 N N . VAL A 1 97 ? -7.873 -6.315 6.466 1.00 91.19 97 VAL A N 1
ATOM 775 C CA . VAL A 1 97 ? -7.920 -5.629 5.164 1.00 91.19 97 VAL A CA 1
ATOM 776 C C . VAL A 1 97 ? -6.629 -4.845 4.896 1.00 91.19 97 VAL A C 1
ATOM 778 O O . VAL A 1 97 ? -6.071 -4.948 3.804 1.00 91.19 97 VAL A O 1
ATOM 781 N N . GLY A 1 98 ? -6.109 -4.115 5.889 1.00 91.19 98 GLY A N 1
ATOM 782 C CA . GLY A 1 98 ? -4.840 -3.390 5.752 1.00 91.19 98 GLY A CA 1
ATOM 783 C C . GLY A 1 98 ? -3.640 -4.315 5.514 1.00 91.19 98 GLY A C 1
ATOM 784 O O . GLY A 1 98 ? -2.832 -4.064 4.624 1.00 91.19 98 GLY A O 1
ATOM 785 N N . ILE A 1 99 ? -3.546 -5.420 6.263 1.00 92.00 99 ILE A N 1
ATOM 786 C CA . ILE A 1 99 ? -2.461 -6.405 6.113 1.00 92.00 99 ILE A CA 1
ATOM 787 C C . ILE A 1 99 ? -2.536 -7.111 4.755 1.00 92.00 99 ILE A C 1
ATOM 789 O O . ILE A 1 99 ? -1.507 -7.293 4.109 1.00 92.00 99 ILE A O 1
ATOM 793 N N . ILE A 1 100 ? -3.736 -7.478 4.294 1.00 94.62 100 ILE A N 1
ATOM 794 C CA . ILE A 1 100 ? -3.919 -8.057 2.956 1.00 94.62 100 ILE A CA 1
ATOM 795 C C . ILE A 1 100 ? -3.466 -7.084 1.872 1.00 94.62 100 ILE A C 1
ATOM 797 O O . ILE A 1 100 ? -2.757 -7.504 0.960 1.00 94.62 100 ILE A O 1
ATOM 801 N N . SER A 1 101 ? -3.836 -5.803 1.976 1.00 92.56 101 SER A N 1
ATOM 802 C CA . SER A 1 101 ? -3.401 -4.780 1.017 1.00 92.56 101 SER A CA 1
ATOM 803 C C . SER A 1 101 ? -1.877 -4.700 0.948 1.00 92.56 101 SER A C 1
ATOM 805 O O . SER A 1 101 ? -1.304 -4.748 -0.138 1.00 92.56 101 SER A O 1
ATOM 807 N N . LEU A 1 102 ? -1.211 -4.678 2.107 1.00 92.81 102 LEU A N 1
ATOM 808 C CA . LEU A 1 102 ? 0.248 -4.670 2.193 1.00 92.81 102 LEU A CA 1
ATOM 809 C C . LEU A 1 102 ? 0.871 -5.897 1.515 1.00 92.81 102 LEU A C 1
ATOM 811 O O . LEU A 1 102 ? 1.770 -5.750 0.691 1.00 92.81 102 LEU A O 1
ATOM 815 N N . LEU A 1 103 ? 0.373 -7.099 1.815 1.00 94.00 103 LEU A N 1
ATOM 816 C CA . LEU A 1 103 ? 0.877 -8.333 1.209 1.00 94.00 103 LEU A CA 1
ATOM 817 C C . LEU A 1 103 ? 0.675 -8.354 -0.312 1.00 94.00 103 LEU A C 1
ATOM 819 O O . LEU A 1 103 ? 1.588 -8.737 -1.043 1.00 94.00 103 LEU A O 1
ATOM 823 N N . MET A 1 104 ? -0.486 -7.907 -0.798 1.00 94.44 104 MET A N 1
ATOM 824 C CA . MET A 1 104 ? -0.761 -7.812 -2.232 1.00 94.44 104 MET A CA 1
ATOM 825 C C . MET A 1 104 ? 0.155 -6.803 -2.927 1.00 94.44 104 MET A C 1
ATOM 827 O O . MET A 1 104 ? 0.743 -7.134 -3.954 1.00 94.44 104 MET A O 1
ATOM 831 N N . ASN A 1 105 ? 0.323 -5.604 -2.365 1.00 93.38 105 ASN A N 1
ATOM 832 C CA . ASN A 1 105 ? 1.184 -4.573 -2.946 1.00 93.38 105 ASN A CA 1
ATOM 833 C C . ASN A 1 105 ? 2.649 -5.016 -2.999 1.00 93.38 105 ASN A C 1
ATOM 835 O O . ASN A 1 105 ? 3.317 -4.793 -4.008 1.00 93.38 105 ASN A O 1
ATOM 839 N N . VAL A 1 106 ? 3.141 -5.690 -1.954 1.00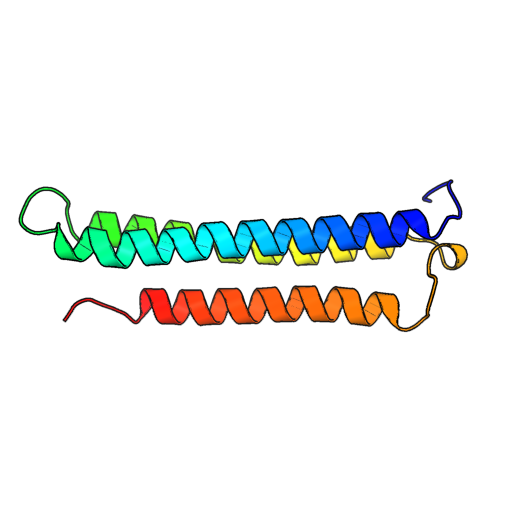 93.75 106 VAL A N 1
ATOM 840 C CA . VAL A 1 106 ? 4.495 -6.264 -1.943 1.00 93.75 106 VAL A CA 1
ATOM 841 C C . VAL A 1 106 ? 4.630 -7.348 -3.013 1.00 93.75 106 VAL A C 1
ATOM 843 O O . VAL A 1 106 ? 5.590 -7.320 -3.781 1.00 93.75 106 VAL A O 1
ATOM 846 N N . GLY A 1 107 ? 3.661 -8.263 -3.111 1.00 93.44 107 GLY A N 1
ATOM 847 C CA . GLY A 1 107 ? 3.677 -9.332 -4.112 1.00 93.44 107 GLY A CA 1
ATOM 848 C C . GLY A 1 107 ? 3.675 -8.798 -5.546 1.00 93.44 107 GLY A C 1
ATOM 849 O O . GLY A 1 107 ? 4.499 -9.199 -6.362 1.00 93.44 107 GLY A O 1
ATOM 850 N N . ILE A 1 108 ? 2.807 -7.831 -5.845 1.00 91.81 108 ILE A N 1
ATOM 851 C CA . ILE A 1 108 ? 2.756 -7.189 -7.164 1.00 91.81 108 ILE A CA 1
ATOM 852 C C . ILE A 1 108 ? 4.042 -6.402 -7.439 1.00 91.81 108 ILE A C 1
ATOM 854 O O . ILE A 1 108 ? 4.554 -6.458 -8.552 1.00 91.81 108 ILE A O 1
ATOM 858 N N . SER A 1 109 ? 4.601 -5.705 -6.447 1.00 91.81 109 SER A N 1
ATOM 859 C CA . SER A 1 109 ? 5.871 -4.988 -6.618 1.00 91.81 109 SER A CA 1
ATOM 860 C C . SER A 1 109 ? 7.019 -5.939 -6.959 1.00 91.81 109 SER A C 1
ATOM 862 O O . SER A 1 109 ? 7.818 -5.624 -7.838 1.00 91.81 109 SER A O 1
ATOM 864 N N . MET A 1 110 ? 7.080 -7.116 -6.320 1.00 91.38 110 MET A N 1
ATOM 865 C CA . MET A 1 110 ? 8.053 -8.161 -6.663 1.00 91.38 110 MET A CA 1
ATOM 866 C C . MET A 1 110 ? 7.867 -8.650 -8.100 1.00 91.38 110 MET A C 1
ATOM 868 O O . MET A 1 110 ? 8.842 -8.687 -8.844 1.00 91.38 110 MET A O 1
ATOM 872 N N . ILE A 1 111 ? 6.626 -8.929 -8.514 1.00 91.19 111 ILE A N 1
ATOM 873 C CA . ILE A 1 111 ? 6.313 -9.332 -9.895 1.00 91.19 111 ILE A CA 1
ATOM 874 C C . ILE A 1 111 ? 6.754 -8.249 -10.883 1.00 91.19 111 ILE A C 1
ATOM 876 O O . ILE A 1 111 ? 7.400 -8.549 -11.884 1.00 91.19 111 ILE A O 1
ATOM 880 N N . ILE A 1 112 ? 6.442 -6.978 -10.602 1.00 88.12 112 ILE A N 1
ATOM 881 C CA . ILE A 1 112 ? 6.843 -5.857 -11.456 1.00 88.12 112 ILE A CA 1
ATOM 882 C C . ILE A 1 112 ? 8.361 -5.798 -11.563 1.00 88.12 112 ILE A C 1
ATOM 884 O O . ILE A 1 112 ? 8.842 -5.568 -12.660 1.00 88.12 112 ILE A O 1
ATOM 888 N N . ILE A 1 113 ? 9.121 -6.009 -10.488 1.00 86.31 113 ILE A N 1
ATOM 889 C CA . ILE A 1 113 ? 10.591 -5.990 -10.522 1.00 86.31 113 ILE A CA 1
ATOM 890 C C . ILE A 1 113 ? 11.138 -7.169 -11.339 1.00 86.31 113 ILE A C 1
ATOM 892 O O . ILE A 1 113 ? 11.946 -6.944 -12.240 1.00 86.31 113 ILE A O 1
ATOM 896 N N . GLU A 1 114 ? 10.653 -8.385 -11.078 1.00 85.50 114 GLU A N 1
ATOM 897 C CA . GLU A 1 114 ? 11.105 -9.631 -11.716 1.00 85.50 114 GLU A CA 1
ATOM 898 C C . GLU A 1 114 ? 10.769 -9.709 -13.206 1.00 85.50 114 GLU A C 1
ATOM 900 O O . GLU A 1 114 ? 11.448 -10.404 -13.957 1.00 85.50 114 GLU A O 1
ATOM 905 N N . MET A 1 115 ? 9.783 -8.932 -13.661 1.00 76.88 115 MET A N 1
ATOM 906 C CA . MET A 1 115 ? 9.478 -8.713 -15.074 1.00 76.88 115 MET A CA 1
ATOM 907 C C . MET A 1 115 ? 10.605 -7.912 -15.766 1.00 76.88 115 MET A C 1
ATOM 909 O O . MET A 1 115 ? 10.383 -6.825 -16.285 1.00 76.88 115 MET A O 1
ATOM 913 N N . SER A 1 116 ? 11.854 -8.362 -15.670 1.00 62.66 116 SER A N 1
ATOM 914 C CA . SER A 1 116 ? 13.017 -7.823 -16.374 1.00 62.66 116 SER A CA 1
ATOM 915 C C . SER A 1 116 ? 12.835 -8.022 -17.885 1.00 62.66 116 SER A C 1
ATOM 917 O O . SER A 1 116 ? 12.272 -9.046 -18.287 1.00 62.66 116 SER A O 1
ATOM 919 N N . PRO A 1 117 ? 13.233 -7.045 -18.722 1.00 59.28 117 PRO A N 1
ATOM 920 C CA . PRO A 1 117 ? 13.161 -7.201 -20.167 1.00 59.28 117 PRO A CA 1
ATOM 921 C C . 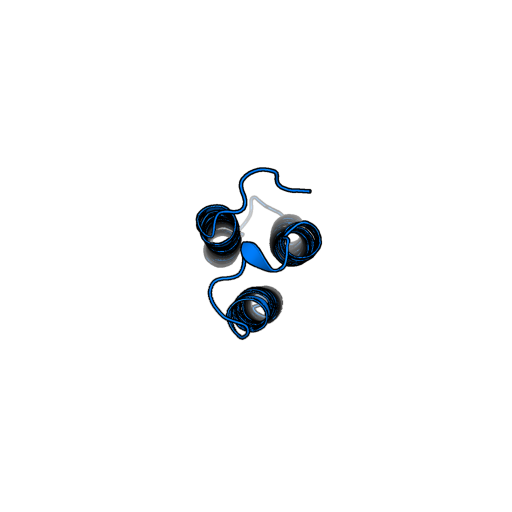PRO A 1 117 ? 14.082 -8.347 -20.599 1.00 59.28 117 PRO A C 1
ATOM 923 O O . PRO A 1 117 ? 15.263 -8.364 -20.254 1.00 59.28 117 PRO A O 1
ATOM 926 N N . ILE A 1 118 ? 13.516 -9.302 -21.336 1.00 45.31 118 ILE A N 1
ATOM 927 C CA . ILE A 1 118 ? 14.274 -10.174 -22.242 1.00 45.31 118 ILE A CA 1
ATOM 928 C C . ILE A 1 118 ? 14.760 -9.314 -23.407 1.00 45.31 118 ILE A C 1
ATOM 930 O O . ILE A 1 118 ? 13.944 -8.483 -23.872 1.00 45.31 118 ILE A O 1
#

Organism: NCBI:txid981

Foldseek 3Di:
DPPPLALVLVVVLLVLLVVLLVVLVVLLVVLLVLLVVVVVVVPPDDDPVVSLVVSVVSLVVSLVSLVVSLVSLVVSVVPDDPSNHPDPCSSVVSNVVSVVSNVVSNVSSVVSNVPDDD

Sequence (118 aa):
MSYLNDPRVFFATERTLLAWIRTEVAVLGFTFVIKKFALELADGALSVASLEFIIWFLCLGTCLLSLLSVIQIFFSLRKLGPEEIPTKYSKSFMLFVGIISLLMNVGISMIIIEMSPI

pLDDT: mean 83.61, std 11.93, range [45.31, 95.75]

InterPro domains:
  IPR003807 Domain of unknown function DUF202 [PF02656] (8-67)

Secondary structure (DSSP, 8-state):
--TT--THHHHHHHHHHHHHHHHHHHHHHHHHHHHHHHHHT-SSSS-HHHHHHHHHHHHHHHHHHHHHHHHHHHHHHHH--GGG-S-TTHHHHHHHHHHHHHHHHHHHHHHHHH----